Protein AF-A0A7X8FEL7-F1 (afdb_monomer_lite)

Foldseek 3Di:
DPDPPPVVVVVVVPPPPPPPPPPFAAFEDEPNHTFDDPDGFDQDPNFTWDQLVRLLVVLVWDWDADPVQQWIWIDDDQWIWIAHAPDQWIAINNDTDGAPGHWHDDPNTTIGGPQCSLPSQDWDWDADPVNSHIYIYGDDDPDDDVVVVVVVVVVVVVVVVVVPDDPVVPPD

Sequence (172 aa):
MKHMKLTILTLIMVLMLSTGAAAAGPEVYLDGQVLYFDVDPVLENNRTLVPLRGIFEAMGAKVEWDQESRTARAVKEDTTVILTVGSTSPIVNGQVQTLDVPAKIVNQRMLAPLRFVSEAFGGTVSWDQAAYRIDIVSKTGSTASPQNQAILSISGEKLKAAMNYSLSDLQG

Secondary structure (DSSP, 8-state):
--STTTHHHHSSTTS--------PPPEEEETTEEEP-SS--EEETTEEEEEHHHHHHHTT-EEEEETTTTEEEEEETTEEEEEETT-S--EETTEE---SS--EEETTEEEEEHHHHHHTTT-EEEEETTTTEEEEE----SS--HHHHHHHHHHHHHHHHHTT--GGGG--

pLDDT: mean 79.85, std 20.15, range [41.69, 98.31]

Structure (mmCIF, N/CA/C/O backbone):
data_AF-A0A7X8FEL7-F1
#
_entry.id   AF-A0A7X8FEL7-F1
#
loop_
_atom_site.group_PDB
_atom_site.id
_atom_site.type_symbol
_atom_site.label_atom_id
_atom_site.label_alt_id
_atom_site.label_comp_id
_atom_site.label_asym_id
_atom_site.label_entity_id
_atom_site.label_seq_id
_atom_site.pdbx_PDB_ins_code
_atom_site.Cartn_x
_atom_site.Cartn_y
_atom_site.Cartn_z
_atom_site.occupancy
_atom_site.B_iso_or_equiv
_atom_site.auth_seq_id
_atom_site.auth_comp_id
_atom_site.auth_asym_id
_atom_site.auth_atom_id
_atom_site.pdbx_PDB_model_num
ATOM 1 N N . MET A 1 1 ? 32.476 37.901 -50.034 1.00 53.62 1 MET A N 1
ATOM 2 C CA . MET A 1 1 ? 32.353 37.634 -48.579 1.00 53.62 1 MET A CA 1
ATOM 3 C C . MET A 1 1 ? 30.949 37.981 -48.075 1.00 53.62 1 MET A C 1
ATOM 5 O O . MET A 1 1 ? 30.757 38.902 -47.296 1.00 53.62 1 MET A O 1
ATOM 9 N N . LYS A 1 2 ? 29.942 37.249 -48.538 1.00 51.81 2 LYS A N 1
ATOM 10 C CA . LYS A 1 2 ? 28.592 37.160 -47.959 1.00 51.81 2 LYS A CA 1
ATOM 11 C C . LYS A 1 2 ? 28.271 35.656 -48.001 1.00 51.81 2 LYS A C 1
ATOM 13 O O . LYS A 1 2 ? 28.890 34.963 -48.798 1.00 51.81 2 LYS A O 1
ATOM 18 N N . HIS A 1 3 ? 27.418 35.143 -47.121 1.00 53.88 3 HIS A N 1
ATOM 19 C CA . HIS A 1 3 ? 27.042 33.716 -46.957 1.00 53.88 3 HIS A CA 1
ATOM 20 C C . HIS A 1 3 ? 27.837 32.848 -45.954 1.00 53.88 3 HIS A C 1
ATOM 22 O O . HIS A 1 3 ? 27.306 31.829 -45.536 1.00 53.88 3 HIS A O 1
ATOM 28 N N . MET A 1 4 ? 29.003 33.255 -45.431 1.00 56.81 4 MET A N 1
ATOM 29 C CA . MET A 1 4 ? 29.754 32.406 -44.468 1.00 56.81 4 MET A CA 1
ATOM 30 C C . MET A 1 4 ? 29.240 32.448 -43.007 1.00 56.81 4 MET A C 1
ATOM 32 O O . MET A 1 4 ? 29.770 31.761 -42.145 1.00 56.81 4 MET A O 1
ATOM 36 N N . LYS A 1 5 ? 28.222 33.262 -42.692 1.00 51.00 5 LYS A N 1
ATOM 37 C CA . LYS A 1 5 ? 27.717 33.442 -41.312 1.00 51.00 5 LYS A CA 1
ATOM 38 C C . LYS A 1 5 ? 26.359 32.783 -41.039 1.00 51.00 5 LYS A C 1
ATOM 40 O O . LYS A 1 5 ? 25.917 32.803 -39.898 1.00 51.00 5 LYS A O 1
ATOM 45 N N . LEU A 1 6 ? 25.702 32.207 -42.052 1.00 47.44 6 LEU A N 1
ATOM 46 C CA . LEU A 1 6 ? 24.340 31.670 -41.905 1.00 47.44 6 LEU A CA 1
ATOM 47 C C . LEU A 1 6 ? 24.306 30.154 -41.647 1.00 47.44 6 LEU A C 1
ATOM 49 O O . LEU A 1 6 ? 23.381 29.669 -41.011 1.00 47.44 6 LEU A O 1
ATOM 53 N N . THR A 1 7 ? 25.338 29.413 -42.049 1.00 52.16 7 THR A N 1
ATOM 54 C CA . THR A 1 7 ? 25.424 27.953 -41.860 1.00 52.16 7 THR A CA 1
ATOM 55 C C . THR A 1 7 ? 25.818 27.530 -40.441 1.00 52.16 7 THR A C 1
ATOM 57 O O . THR A 1 7 ? 25.489 26.424 -40.023 1.00 52.16 7 THR A O 1
ATOM 60 N N . ILE A 1 8 ? 26.469 28.408 -39.670 1.00 52.81 8 ILE A N 1
ATOM 61 C CA . ILE A 1 8 ? 26.882 28.125 -38.281 1.00 52.81 8 ILE A CA 1
ATOM 62 C C . ILE A 1 8 ? 25.721 28.308 -37.285 1.00 52.81 8 ILE A C 1
ATOM 64 O O . ILE A 1 8 ? 25.732 27.701 -36.218 1.00 52.81 8 ILE A O 1
ATOM 68 N N . LEU A 1 9 ? 24.678 29.070 -37.641 1.00 45.88 9 LEU A N 1
ATOM 69 C CA . LEU A 1 9 ? 23.532 29.313 -36.755 1.00 45.88 9 LEU A CA 1
ATOM 70 C C . LEU A 1 9 ? 22.473 28.194 -36.819 1.00 45.88 9 LEU A C 1
ATOM 72 O O . LEU A 1 9 ? 21.794 27.932 -35.833 1.00 45.88 9 LEU A O 1
ATOM 76 N N . THR A 1 10 ? 22.374 27.471 -37.938 1.00 52.69 10 THR A N 1
ATOM 77 C CA . THR A 1 10 ? 21.483 26.305 -38.088 1.00 52.69 10 THR A CA 1
ATOM 78 C C . THR A 1 10 ? 22.027 25.021 -37.457 1.00 52.69 10 THR A C 1
ATOM 80 O O . THR A 1 10 ? 21.246 24.129 -37.143 1.00 52.69 10 THR A O 1
ATOM 83 N N . LEU A 1 11 ? 23.339 24.919 -37.217 1.00 48.06 11 LEU A N 1
ATOM 84 C CA . LEU A 1 11 ? 23.948 23.710 -36.642 1.00 48.06 11 LEU A CA 1
ATOM 85 C C . LEU A 1 11 ? 23.775 23.614 -35.112 1.00 48.06 11 LEU A C 1
ATOM 87 O O . LEU A 1 11 ? 23.879 22.531 -34.548 1.00 48.06 11 LEU A O 1
ATOM 91 N N . ILE A 1 12 ? 23.449 24.723 -34.439 1.00 53.38 12 ILE A N 1
ATOM 92 C CA . ILE A 1 12 ? 23.221 24.763 -32.982 1.00 53.38 12 ILE A CA 1
ATOM 93 C C . ILE A 1 12 ? 21.741 24.519 -32.622 1.00 53.38 12 ILE A C 1
ATOM 95 O O . ILE A 1 12 ? 21.434 24.115 -31.504 1.00 53.38 12 ILE A O 1
ATOM 99 N N . MET A 1 13 ? 20.812 24.670 -33.573 1.00 50.91 13 MET A N 1
ATOM 100 C CA . MET A 1 13 ? 19.370 24.504 -33.329 1.00 50.91 13 MET A CA 1
ATOM 101 C C . MET A 1 13 ? 18.882 23.041 -33.396 1.00 50.91 13 MET A C 1
ATOM 103 O O . MET A 1 13 ? 17.746 22.757 -33.030 1.00 50.91 13 MET A O 1
ATOM 107 N N . VAL A 1 14 ? 19.733 22.094 -33.809 1.00 54.59 14 VAL A N 1
ATOM 108 C CA . VAL A 1 14 ? 19.396 20.656 -33.918 1.00 54.59 14 VAL A CA 1
ATOM 109 C C . VAL A 1 14 ? 19.858 19.839 -32.694 1.00 54.59 14 VAL A C 1
ATOM 111 O O . VAL A 1 14 ? 19.623 18.638 -32.623 1.00 54.59 14 VAL A O 1
ATOM 114 N N . LEU A 1 15 ? 20.458 20.465 -31.674 1.00 49.25 15 LEU A N 1
ATOM 115 C CA . LEU A 1 15 ? 21.045 19.748 -30.530 1.00 49.25 15 LEU A CA 1
ATOM 116 C C . LEU A 1 15 ? 20.149 19.674 -29.274 1.00 49.25 15 LEU A C 1
ATOM 118 O O . LEU A 1 15 ? 20.661 19.413 -28.192 1.00 49.25 15 LEU A O 1
ATOM 122 N N . MET A 1 16 ? 18.839 19.932 -29.374 1.00 60.62 16 MET A N 1
ATOM 123 C CA . MET A 1 16 ? 17.950 20.012 -28.193 1.00 60.62 16 MET A CA 1
ATOM 124 C C . MET A 1 16 ? 16.637 19.226 -28.326 1.00 60.62 16 MET A C 1
ATOM 126 O O . MET A 1 16 ? 15.660 19.542 -27.654 1.00 60.62 16 MET A O 1
ATOM 130 N N . LEU A 1 17 ? 16.597 18.179 -29.154 1.00 58.09 17 LEU A N 1
ATOM 131 C CA . LEU A 1 17 ? 15.574 17.135 -29.020 1.00 58.09 17 LEU A CA 1
ATOM 132 C C . LEU A 1 17 ? 16.195 15.882 -28.403 1.00 58.09 17 LEU A C 1
ATOM 134 O O . LEU A 1 17 ? 16.201 14.805 -28.991 1.00 58.09 17 LEU A O 1
ATOM 138 N N . SER A 1 18 ? 16.720 16.018 -27.188 1.00 57.19 18 SER A N 1
ATOM 139 C CA . SER A 1 18 ? 16.802 14.880 -26.282 1.00 57.19 18 SER A CA 1
ATOM 140 C C . SER A 1 18 ? 15.401 14.651 -25.719 1.00 57.19 18 SER A C 1
ATOM 142 O O . SER A 1 18 ? 15.018 15.196 -24.687 1.00 57.19 18 SER A O 1
ATOM 144 N N . THR A 1 19 ? 14.600 13.846 -26.415 1.00 59.34 19 THR A N 1
ATOM 145 C CA . THR A 1 19 ? 13.437 13.219 -25.788 1.00 59.34 19 THR A CA 1
ATOM 146 C C . THR A 1 19 ? 13.977 12.286 -24.711 1.00 59.34 19 THR A C 1
ATOM 148 O O . THR A 1 19 ? 14.381 11.160 -24.999 1.00 59.34 19 THR A O 1
ATOM 151 N N . GLY A 1 20 ? 14.079 12.775 -23.477 1.00 55.66 20 GLY A N 1
ATOM 152 C CA . GLY A 1 20 ? 14.338 11.918 -22.333 1.00 55.66 20 GLY A CA 1
ATOM 153 C C . GLY A 1 20 ? 13.173 10.947 -22.225 1.00 55.66 20 GLY A C 1
ATOM 154 O O . GLY A 1 20 ? 12.072 11.356 -21.863 1.00 55.66 20 GLY A O 1
ATOM 155 N N . ALA A 1 21 ? 13.389 9.683 -22.586 1.00 55.44 21 ALA A N 1
ATOM 156 C CA . ALA A 1 21 ? 12.469 8.630 -22.199 1.00 55.44 21 ALA A CA 1
ATOM 157 C C . ALA A 1 21 ? 12.459 8.624 -20.669 1.00 55.44 21 ALA A C 1
ATOM 159 O O . ALA A 1 21 ? 13.487 8.353 -20.044 1.00 55.44 21 ALA A O 1
ATOM 160 N N . ALA A 1 22 ? 11.332 9.004 -20.065 1.00 54.44 22 ALA A N 1
ATOM 161 C CA . ALA A 1 22 ? 11.126 8.753 -18.652 1.00 54.44 22 ALA A CA 1
ATOM 162 C C . ALA A 1 22 ? 11.315 7.247 -18.457 1.00 54.44 22 ALA A C 1
ATOM 164 O O . ALA A 1 22 ? 10.664 6.454 -19.139 1.00 54.44 22 ALA A O 1
ATOM 165 N N . ALA A 1 23 ? 12.270 6.856 -17.614 1.00 55.81 23 ALA A N 1
ATOM 166 C CA . ALA A 1 23 ? 12.445 5.457 -17.269 1.00 55.81 23 ALA A CA 1
ATOM 167 C C . ALA A 1 23 ? 11.125 4.985 -16.652 1.00 55.81 23 ALA A C 1
ATOM 169 O O . ALA A 1 23 ? 10.733 5.484 -15.596 1.00 55.81 23 ALA A O 1
ATOM 170 N N . ALA A 1 24 ? 10.415 4.103 -17.356 1.00 67.19 24 ALA A N 1
ATOM 171 C CA . ALA A 1 24 ? 9.193 3.507 -16.846 1.00 67.19 24 ALA A CA 1
ATOM 172 C C . ALA A 1 24 ? 9.518 2.792 -15.527 1.00 67.19 24 ALA A C 1
ATOM 174 O O . ALA A 1 24 ? 10.577 2.169 -15.400 1.00 67.19 24 ALA A O 1
ATOM 175 N N . GLY A 1 25 ? 8.639 2.929 -14.533 1.00 73.19 25 GLY A N 1
ATOM 176 C CA . GLY A 1 25 ? 8.764 2.182 -13.284 1.00 73.19 25 GLY A CA 1
ATOM 177 C C . GLY A 1 25 ? 8.736 0.667 -13.538 1.00 73.19 25 GLY A C 1
ATOM 178 O O . GLY A 1 25 ? 8.333 0.232 -14.618 1.00 73.19 25 GLY A O 1
ATOM 179 N N . PRO A 1 26 ? 9.167 -0.156 -12.568 1.00 83.94 26 PRO A N 1
ATOM 180 C CA . PRO A 1 26 ? 9.104 -1.605 -12.720 1.00 83.94 26 PRO A CA 1
ATOM 181 C C . PRO A 1 26 ? 7.674 -2.094 -12.946 1.00 83.94 26 PRO A C 1
ATOM 183 O O . PRO A 1 26 ? 6.736 -1.590 -12.321 1.00 83.94 26 PRO A O 1
ATOM 186 N N . GLU A 1 27 ? 7.519 -3.115 -13.788 1.00 88.94 27 GLU A N 1
ATOM 187 C CA . GLU A 1 27 ? 6.232 -3.790 -13.956 1.00 88.94 27 GLU A CA 1
ATOM 188 C C . GLU A 1 27 ? 5.850 -4.512 -12.661 1.00 88.94 27 GLU A C 1
ATOM 190 O O . GLU A 1 27 ? 6.696 -5.129 -12.011 1.00 88.94 27 GLU A O 1
ATOM 195 N N . VAL A 1 28 ? 4.573 -4.458 -12.285 1.00 90.81 28 VAL A N 1
ATOM 196 C CA . VAL A 1 28 ? 4.058 -5.140 -11.093 1.00 90.81 28 VAL A CA 1
ATOM 197 C C . VAL A 1 28 ? 3.118 -6.248 -11.528 1.00 90.81 28 VAL A C 1
ATOM 199 O O . VAL A 1 28 ? 2.158 -5.998 -12.252 1.00 90.81 28 VAL A O 1
ATOM 202 N N . TYR A 1 29 ? 3.377 -7.461 -11.057 1.00 92.38 29 TYR A N 1
ATOM 203 C CA . TYR A 1 29 ? 2.531 -8.624 -11.269 1.00 92.38 29 TYR A CA 1
ATOM 204 C C . TYR A 1 29 ? 1.876 -9.023 -9.951 1.00 92.38 29 TYR A C 1
ATOM 206 O O . TYR A 1 29 ? 2.519 -9.003 -8.904 1.00 92.38 29 TYR A O 1
ATOM 214 N N . LEU A 1 30 ? 0.608 -9.415 -10.011 1.00 92.56 30 LEU A N 1
ATOM 215 C CA . LEU A 1 30 ? -0.107 -10.074 -8.927 1.00 92.56 30 LEU A CA 1
ATOM 216 C C . LEU A 1 30 ? -0.574 -11.438 -9.421 1.00 92.56 30 LEU A C 1
ATOM 218 O O . LEU A 1 30 ? -1.297 -11.523 -10.411 1.00 92.56 30 LEU A O 1
ATOM 222 N N . ASP A 1 31 ? -0.128 -12.503 -8.757 1.00 92.62 31 ASP A N 1
ATOM 223 C CA . ASP A 1 31 ? -0.477 -13.889 -9.094 1.00 92.62 31 ASP A CA 1
ATOM 224 C C . ASP A 1 31 ? -0.249 -14.219 -10.587 1.00 92.62 31 ASP A C 1
ATOM 226 O O . ASP A 1 31 ? -1.022 -14.923 -11.236 1.00 92.62 31 ASP A O 1
ATOM 230 N N . GLY A 1 32 ? 0.838 -13.675 -11.147 1.00 90.75 32 GLY A N 1
ATOM 231 C CA . GLY A 1 32 ? 1.231 -13.856 -12.547 1.00 90.75 32 GLY A CA 1
ATOM 232 C C . GLY A 1 32 ? 0.510 -12.953 -13.553 1.00 90.75 32 GLY A C 1
ATOM 233 O O . GLY A 1 32 ? 0.817 -13.028 -14.742 1.00 90.75 32 GLY A O 1
ATOM 234 N N . GLN A 1 33 ? -0.398 -12.078 -13.113 1.00 90.31 33 GLN A N 1
ATOM 235 C CA . GLN A 1 33 ? -1.077 -11.099 -13.964 1.00 90.31 33 GLN A CA 1
ATOM 236 C C . GLN A 1 33 ? -0.464 -9.710 -13.810 1.00 90.31 33 GLN A C 1
ATOM 238 O O . GLN A 1 33 ? -0.261 -9.242 -12.694 1.00 90.31 33 GLN A O 1
ATOM 243 N N . VAL A 1 34 ? -0.198 -9.036 -14.930 1.00 91.81 34 VAL A N 1
ATOM 244 C CA . VAL A 1 34 ? 0.304 -7.656 -14.923 1.00 91.81 34 VAL A CA 1
ATOM 245 C C . VAL A 1 34 ? -0.763 -6.695 -14.390 1.00 91.81 34 VAL A C 1
ATOM 247 O O . VAL A 1 34 ? -1.927 -6.749 -14.793 1.00 91.81 34 VAL A O 1
ATOM 250 N N . LEU A 1 35 ? -0.359 -5.802 -13.489 1.00 91.06 35 LEU A N 1
ATOM 251 C CA . LEU A 1 35 ? -1.182 -4.716 -12.977 1.00 91.06 35 LEU A CA 1
ATOM 252 C C . LEU A 1 35 ? -0.818 -3.412 -13.683 1.00 91.06 35 LEU A C 1
ATOM 254 O O . LEU A 1 35 ? 0.328 -2.963 -13.646 1.00 91.06 35 LEU A O 1
ATOM 258 N N . TYR A 1 36 ? -1.822 -2.784 -14.289 1.00 90.56 36 TYR A N 1
ATOM 259 C CA . TYR A 1 36 ? -1.695 -1.460 -14.882 1.00 90.56 36 TYR A CA 1
ATOM 260 C C . TYR A 1 36 ? -2.162 -0.396 -13.901 1.00 90.56 36 TYR A C 1
ATOM 262 O O . TYR A 1 36 ? -3.227 -0.514 -13.289 1.00 90.56 36 TYR A O 1
ATOM 270 N N . PHE A 1 37 ? -1.379 0.671 -13.801 1.00 89.44 37 PHE A N 1
ATOM 271 C CA . PHE A 1 37 ? -1.699 1.823 -12.979 1.00 89.44 37 PHE A CA 1
ATOM 272 C C . PHE A 1 37 ? -1.766 3.082 -13.835 1.00 89.44 37 PHE A C 1
ATOM 274 O O . PHE A 1 37 ? -1.086 3.209 -14.847 1.00 89.44 37 PHE A O 1
ATOM 281 N N . ASP A 1 38 ? -2.585 4.031 -13.404 1.00 89.19 38 ASP A N 1
ATOM 282 C CA . ASP A 1 38 ? -2.643 5.377 -13.976 1.00 89.19 38 ASP A CA 1
ATOM 283 C C . ASP A 1 38 ? -1.547 6.307 -13.435 1.00 89.19 38 ASP A C 1
ATOM 285 O O . ASP A 1 38 ? -1.310 7.383 -13.983 1.00 89.19 38 ASP A O 1
ATOM 289 N N . VAL A 1 39 ? -0.876 5.889 -12.362 1.00 90.38 39 VAL A N 1
ATOM 290 C CA . VAL A 1 39 ? 0.323 6.519 -11.820 1.00 90.38 39 VAL A CA 1
ATOM 291 C C . VAL A 1 39 ? 1.381 5.445 -11.636 1.00 90.38 39 VAL A C 1
ATOM 293 O O . VAL A 1 39 ? 1.164 4.480 -10.904 1.00 90.38 39 VAL A O 1
ATOM 296 N N . ASP A 1 40 ? 2.526 5.633 -12.284 1.00 89.62 40 ASP A N 1
ATOM 297 C CA . ASP A 1 40 ? 3.626 4.677 -12.220 1.00 89.62 40 ASP A CA 1
ATOM 298 C C . ASP A 1 40 ? 4.196 4.539 -10.798 1.00 89.62 40 ASP A C 1
ATOM 300 O O . ASP A 1 40 ? 4.168 5.495 -10.007 1.00 89.62 40 ASP A O 1
ATOM 304 N N . PRO A 1 41 ? 4.767 3.369 -10.460 1.00 90.31 41 PRO A N 1
ATOM 305 C CA . PRO A 1 41 ? 5.584 3.216 -9.268 1.00 90.31 41 PRO A CA 1
ATOM 306 C C . PRO A 1 41 ? 6.720 4.248 -9.207 1.00 90.31 41 PRO A C 1
ATOM 308 O O . PRO A 1 41 ? 7.399 4.511 -10.197 1.00 90.31 41 PRO A O 1
ATOM 311 N N . VAL A 1 42 ? 6.972 4.798 -8.019 1.00 90.56 42 VAL A N 1
ATOM 312 C CA . VAL A 1 42 ? 7.991 5.834 -7.792 1.00 90.56 42 VAL A CA 1
ATOM 313 C C . VAL A 1 42 ? 9.084 5.298 -6.879 1.00 90.56 42 VAL A C 1
ATOM 315 O O . VAL A 1 42 ? 8.795 4.805 -5.792 1.00 90.56 42 VAL A O 1
ATOM 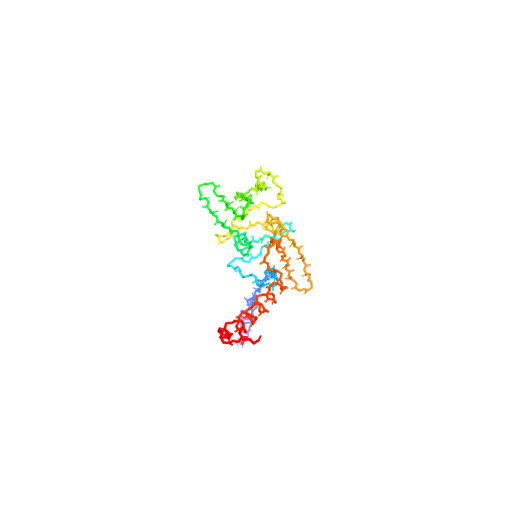318 N N . LEU A 1 43 ? 10.348 5.446 -7.275 1.00 90.06 43 LEU A N 1
ATOM 319 C CA . LEU A 1 43 ? 11.483 5.152 -6.404 1.00 90.06 43 LEU A CA 1
ATOM 320 C C . LEU A 1 43 ? 11.798 6.368 -5.520 1.00 90.06 43 LEU A C 1
ATOM 322 O O . LEU A 1 43 ? 12.118 7.442 -6.021 1.00 90.06 43 LEU A O 1
ATOM 326 N N . GLU A 1 44 ? 11.742 6.199 -4.203 1.00 89.38 44 GLU A N 1
ATOM 327 C CA . GLU A 1 44 ? 12.112 7.230 -3.230 1.00 89.38 44 GLU A CA 1
ATOM 328 C C . GLU A 1 44 ? 12.861 6.601 -2.059 1.00 89.38 44 GLU A C 1
ATOM 330 O O . GLU A 1 44 ? 12.431 5.583 -1.526 1.00 89.38 44 GLU A O 1
ATOM 335 N N . ASN A 1 45 ? 13.989 7.190 -1.651 1.00 89.44 45 ASN A N 1
ATOM 336 C CA . ASN A 1 45 ? 14.806 6.702 -0.530 1.00 89.44 45 ASN A CA 1
ATOM 337 C C . ASN A 1 45 ? 15.095 5.190 -0.596 1.00 89.44 45 ASN A C 1
ATOM 339 O O . ASN A 1 45 ? 15.033 4.477 0.406 1.00 89.44 45 ASN A O 1
ATOM 343 N N . ASN A 1 46 ? 15.389 4.684 -1.798 1.00 89.69 46 ASN A N 1
ATOM 344 C CA . ASN A 1 46 ? 15.621 3.260 -2.045 1.00 89.69 46 ASN A CA 1
ATOM 345 C C . ASN A 1 46 ? 14.422 2.364 -1.651 1.00 89.69 46 ASN A C 1
ATOM 347 O O . ASN A 1 46 ? 14.586 1.239 -1.167 1.00 89.69 46 ASN A O 1
ATOM 351 N N . ARG A 1 47 ? 13.202 2.887 -1.808 1.00 91.81 47 ARG A N 1
ATOM 352 C CA . ARG A 1 47 ? 11.929 2.175 -1.677 1.00 91.81 47 ARG A CA 1
ATOM 353 C C . ARG A 1 47 ? 11.065 2.462 -2.893 1.00 91.81 47 ARG A C 1
ATOM 355 O O . ARG A 1 47 ? 10.897 3.612 -3.287 1.00 91.81 47 ARG A O 1
ATOM 362 N N . THR A 1 48 ? 10.488 1.413 -3.460 1.00 91.75 48 THR A N 1
ATOM 363 C CA . THR A 1 48 ? 9.464 1.556 -4.492 1.00 91.75 48 THR A CA 1
ATOM 364 C C . THR A 1 48 ? 8.130 1.830 -3.815 1.00 91.75 48 THR A C 1
ATOM 366 O O . THR A 1 48 ? 7.661 1.043 -2.989 1.00 91.75 48 THR A O 1
ATOM 369 N N . LEU A 1 49 ? 7.536 2.964 -4.150 1.00 94.56 49 LEU A N 1
ATOM 370 C CA . LEU A 1 49 ? 6.198 3.359 -3.758 1.00 94.56 49 LEU A CA 1
ATOM 371 C C . LEU A 1 49 ? 5.237 3.016 -4.891 1.00 94.56 49 LEU A C 1
ATOM 373 O O . LEU A 1 49 ? 5.518 3.317 -6.047 1.00 94.56 49 LEU A O 1
ATOM 377 N N . VAL A 1 50 ? 4.103 2.414 -4.560 1.00 95.00 50 VAL A N 1
ATOM 378 C CA . VAL A 1 50 ? 3.129 1.914 -5.538 1.00 95.00 50 VAL A CA 1
ATOM 379 C C . VAL A 1 50 ? 1.727 2.422 -5.223 1.00 95.00 50 VAL A C 1
ATOM 381 O O . VAL A 1 50 ? 1.439 2.676 -4.048 1.00 95.00 50 VAL A O 1
ATOM 384 N N . PRO A 1 51 ? 0.843 2.562 -6.228 1.00 95.81 51 PRO A N 1
ATOM 385 C CA . PRO A 1 51 ? -0.554 2.918 -6.007 1.00 95.81 51 PRO A CA 1
ATOM 386 C C . PRO A 1 51 ? -1.246 1.882 -5.119 1.00 95.81 51 PRO A C 1
ATOM 388 O O . PRO A 1 51 ? -1.541 0.762 -5.536 1.00 95.81 51 PRO A O 1
ATOM 391 N N . LEU A 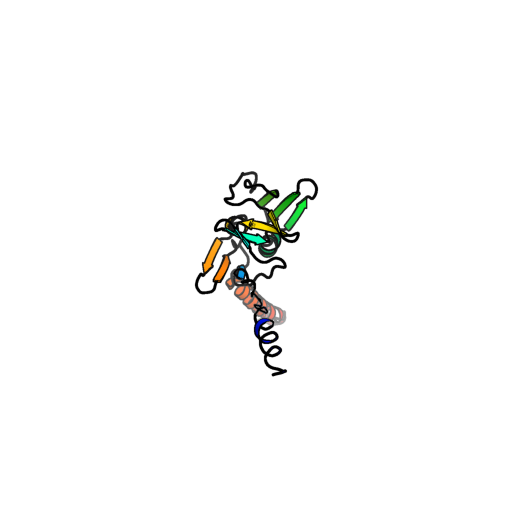1 52 ? -1.529 2.276 -3.877 1.00 95.50 52 LEU A N 1
ATOM 392 C CA . LEU A 1 52 ? -2.057 1.383 -2.846 1.00 95.50 52 LEU A CA 1
ATOM 393 C C . LEU A 1 52 ? -3.391 0.762 -3.265 1.00 95.50 52 LEU A C 1
ATOM 395 O O . LEU A 1 52 ? -3.597 -0.437 -3.103 1.00 95.50 52 LEU A O 1
ATOM 399 N N . ARG A 1 53 ? -4.288 1.583 -3.828 1.00 96.00 53 ARG A N 1
ATOM 400 C CA . ARG A 1 53 ? -5.638 1.160 -4.215 1.00 96.00 53 ARG A CA 1
ATOM 401 C C . ARG A 1 53 ? -5.608 0.036 -5.247 1.00 96.00 53 ARG A C 1
ATOM 403 O O . ARG A 1 53 ? -6.290 -0.957 -5.048 1.00 96.00 53 ARG A O 1
ATOM 410 N N . GLY A 1 54 ? -4.811 0.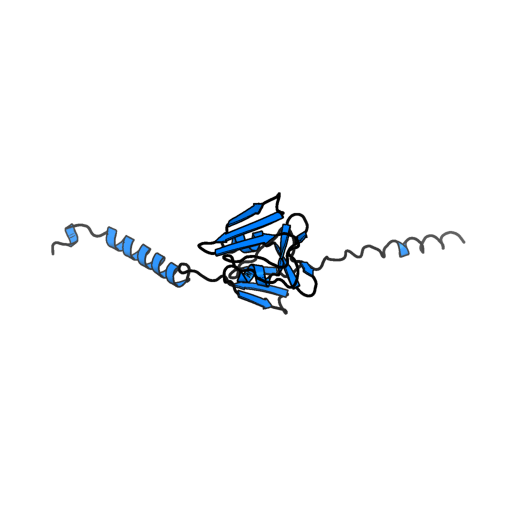186 -6.307 1.00 94.31 54 GLY A N 1
ATOM 411 C CA . GLY A 1 54 ? -4.789 -0.772 -7.413 1.00 94.31 54 GLY A CA 1
ATOM 412 C C . GLY A 1 54 ? -4.373 -2.170 -6.960 1.00 94.31 54 GLY A C 1
ATOM 413 O O . GLY A 1 54 ? -5.027 -3.146 -7.305 1.00 94.31 54 GLY A O 1
ATOM 414 N N . ILE A 1 55 ? -3.338 -2.263 -6.121 1.00 94.31 55 ILE A N 1
ATOM 415 C CA . ILE A 1 55 ? -2.873 -3.554 -5.597 1.00 94.31 55 ILE A CA 1
ATOM 416 C C . ILE A 1 55 ? -3.879 -4.130 -4.596 1.00 94.31 55 ILE A C 1
ATOM 418 O O . ILE A 1 55 ? -4.230 -5.300 -4.692 1.00 94.31 55 ILE A O 1
ATOM 422 N N . PHE A 1 56 ? -4.392 -3.323 -3.664 1.00 96.12 56 PHE A N 1
ATOM 423 C CA . PHE A 1 56 ? -5.374 -3.793 -2.683 1.00 96.12 56 PHE A CA 1
ATOM 424 C C . PHE A 1 56 ? -6.672 -4.291 -3.327 1.00 96.12 56 PHE A C 1
ATOM 426 O O . PHE A 1 56 ? -7.153 -5.361 -2.958 1.00 96.12 56 PHE A O 1
ATOM 433 N N . GLU A 1 57 ? -7.221 -3.558 -4.296 1.00 95.62 57 GLU A N 1
ATOM 434 C CA . GLU A 1 57 ? -8.426 -3.973 -5.021 1.00 95.62 57 GLU A CA 1
ATOM 435 C C . GLU A 1 57 ? -8.165 -5.236 -5.855 1.00 95.62 57 GLU A C 1
ATOM 437 O O . GLU A 1 57 ? -8.985 -6.153 -5.835 1.00 95.62 57 GLU A O 1
ATOM 442 N N . ALA A 1 58 ? -6.994 -5.352 -6.494 1.00 93.44 58 ALA A N 1
ATOM 443 C CA . ALA A 1 58 ? -6.597 -6.568 -7.207 1.00 93.44 58 ALA A CA 1
ATOM 444 C C . ALA A 1 58 ? -6.426 -7.782 -6.270 1.00 93.44 58 ALA A C 1
ATOM 446 O O . ALA A 1 58 ? -6.728 -8.908 -6.654 1.00 9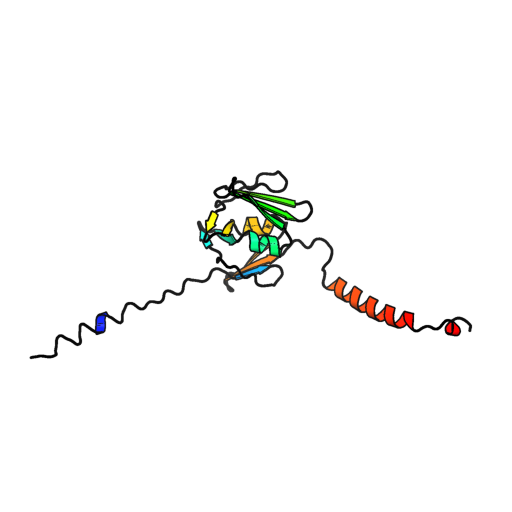3.44 58 ALA A O 1
ATOM 447 N N . MET A 1 59 ? -6.025 -7.559 -5.013 1.00 92.94 59 MET A N 1
ATOM 448 C CA . MET A 1 59 ? -5.994 -8.581 -3.956 1.00 92.94 59 MET A CA 1
ATOM 449 C C . MET A 1 59 ? -7.376 -8.867 -3.335 1.00 92.94 59 MET A C 1
ATOM 451 O O . MET A 1 59 ? -7.479 -9.674 -2.408 1.00 92.94 59 MET A O 1
ATOM 455 N N . GLY A 1 60 ? -8.442 -8.218 -3.812 1.00 93.25 60 GLY A N 1
ATOM 456 C CA . GLY A 1 60 ? -9.819 -8.425 -3.358 1.00 93.25 60 GLY A CA 1
ATOM 457 C C . GLY A 1 60 ? -10.236 -7.595 -2.141 1.00 93.25 60 GLY A C 1
ATOM 458 O O . GLY A 1 60 ? -11.256 -7.897 -1.521 1.00 93.25 60 GLY A O 1
ATOM 459 N N . ALA A 1 61 ? -9.473 -6.566 -1.766 1.00 96.69 61 ALA A N 1
ATOM 460 C CA . ALA A 1 61 ? -9.857 -5.639 -0.707 1.00 96.69 61 ALA A CA 1
ATOM 461 C C . ALA A 1 61 ? -10.749 -4.506 -1.240 1.00 96.69 61 ALA A C 1
ATOM 463 O O . ALA A 1 61 ? -10.545 -3.983 -2.333 1.00 96.69 61 ALA A O 1
ATOM 464 N N . LYS A 1 62 ? -11.704 -4.051 -0.427 1.00 97.62 62 LYS A N 1
ATOM 465 C CA . LYS A 1 62 ? -12.457 -2.818 -0.682 1.00 97.62 62 LYS A CA 1
ATOM 466 C C . LYS A 1 62 ? -11.681 -1.629 -0.125 1.00 97.62 62 LYS A C 1
ATOM 468 O O . LYS A 1 62 ? -11.336 -1.652 1.054 1.00 97.62 62 LYS A O 1
ATOM 473 N N . VAL A 1 63 ? -11.459 -0.585 -0.928 1.00 97.94 63 VAL A N 1
ATOM 474 C CA . VAL A 1 63 ? -10.717 0.619 -0.514 1.00 97.94 63 VAL A CA 1
ATOM 475 C C . VAL A 1 63 ? -11.615 1.855 -0.492 1.00 97.94 63 VAL A C 1
ATOM 477 O O . VAL A 1 63 ? -12.123 2.315 -1.518 1.00 97.94 63 VAL A O 1
ATOM 480 N N . GLU A 1 64 ? -11.750 2.440 0.691 1.00 98.06 64 GLU A N 1
ATOM 481 C CA . GLU A 1 64 ? -12.474 3.679 0.958 1.00 98.06 64 GLU A CA 1
ATOM 482 C C . GLU A 1 64 ? -11.489 4.810 1.263 1.00 98.06 64 GLU A C 1
ATOM 484 O O . GLU A 1 64 ? -10.407 4.596 1.814 1.00 98.06 64 GLU A O 1
ATOM 489 N N . TRP A 1 65 ? -11.856 6.025 0.863 1.00 97.88 65 TRP A N 1
ATOM 490 C CA . TRP A 1 65 ? -11.067 7.227 1.097 1.00 97.88 65 TRP A CA 1
ATOM 491 C C . TRP A 1 65 ? -11.862 8.200 1.955 1.00 97.88 65 TRP A C 1
ATOM 493 O O . TRP A 1 65 ? -12.983 8.563 1.602 1.00 97.88 65 TRP A O 1
ATOM 503 N N . ASP A 1 66 ? -11.257 8.634 3.052 1.00 97.69 66 ASP A N 1
ATOM 504 C CA . ASP A 1 66 ? -11.759 9.691 3.912 1.00 97.69 66 ASP A CA 1
ATOM 505 C C . ASP A 1 66 ? -11.022 10.998 3.587 1.00 97.69 66 ASP A C 1
ATOM 507 O O . ASP A 1 66 ? -9.811 11.129 3.791 1.00 97.69 66 ASP A O 1
ATOM 511 N N . GLN A 1 67 ? -11.762 11.958 3.031 1.00 96.44 67 GLN A N 1
ATOM 512 C CA . GLN A 1 67 ? -11.220 13.229 2.552 1.00 96.44 67 GLN A CA 1
ATOM 513 C C . GLN A 1 67 ? -10.751 14.132 3.701 1.00 96.44 67 GLN A C 1
ATOM 515 O O . GLN A 1 67 ? -9.735 14.812 3.558 1.00 96.44 67 GLN A O 1
ATOM 520 N N . GLU A 1 68 ? -11.487 14.154 4.813 1.00 96.88 68 GLU A N 1
ATOM 521 C CA . GLU A 1 68 ? -11.264 15.070 5.936 1.00 96.88 68 GLU A CA 1
ATOM 522 C C . GLU A 1 68 ? -9.972 14.720 6.678 1.00 96.88 68 GLU A C 1
ATOM 524 O O . GLU A 1 68 ? -9.089 15.560 6.850 1.00 96.88 68 GLU A O 1
ATOM 529 N N . SER A 1 69 ? -9.821 13.447 7.035 1.00 97.06 69 SER A N 1
ATOM 530 C CA . SER A 1 69 ? -8.634 12.919 7.705 1.00 97.06 69 SER A CA 1
ATOM 531 C C . SER A 1 69 ? -7.502 12.553 6.741 1.00 97.06 69 SER A C 1
ATOM 533 O O . SER A 1 69 ? -6.401 12.239 7.188 1.00 97.06 69 SER A O 1
ATOM 535 N N . ARG A 1 70 ? -7.747 12.591 5.423 1.00 97.56 70 ARG A N 1
ATOM 536 C CA . ARG A 1 70 ? -6.811 12.161 4.369 1.00 97.56 70 ARG A CA 1
ATOM 537 C C . ARG A 1 70 ? -6.326 10.725 4.586 1.00 97.56 70 ARG A C 1
ATOM 539 O O . ARG A 1 70 ? -5.121 10.445 4.539 1.00 97.56 70 ARG A O 1
ATOM 546 N N . THR A 1 71 ? -7.278 9.827 4.818 1.00 98.25 71 THR A N 1
ATOM 547 C CA . THR A 1 71 ? -7.023 8.441 5.218 1.00 98.25 71 THR A CA 1
ATOM 548 C C . THR A 1 71 ? -7.616 7.457 4.220 1.00 98.25 71 THR A C 1
ATOM 550 O O . THR A 1 71 ? -8.793 7.526 3.877 1.00 98.25 71 THR A O 1
ATOM 553 N N . ALA A 1 72 ? -6.807 6.498 3.778 1.00 98.19 72 ALA A N 1
ATOM 554 C CA . ALA A 1 72 ? -7.281 5.319 3.072 1.00 98.19 72 ALA A CA 1
ATOM 555 C C . ALA A 1 72 ? -7.604 4.213 4.081 1.00 98.19 72 ALA A C 1
ATOM 557 O O . ALA A 1 72 ? -6.773 3.866 4.925 1.00 98.19 72 ALA A O 1
ATOM 558 N N . ARG A 1 73 ? -8.799 3.636 3.961 1.00 98.31 73 ARG A N 1
ATOM 559 C CA . ARG A 1 73 ? -9.233 2.462 4.717 1.00 98.31 73 ARG A CA 1
ATOM 560 C C . ARG A 1 73 ? -9.484 1.317 3.748 1.00 98.31 73 ARG A C 1
ATOM 562 O O . ARG A 1 73 ? -10.349 1.423 2.886 1.00 98.31 73 ARG A O 1
ATOM 569 N N . ALA A 1 74 ? -8.744 0.227 3.893 1.00 98.31 74 ALA A N 1
ATOM 570 C CA . ALA A 1 74 ? -8.904 -0.973 3.084 1.00 98.31 74 ALA A CA 1
ATOM 571 C C . ALA A 1 74 ? -9.368 -2.151 3.944 1.00 98.31 74 ALA A C 1
ATOM 573 O O . ALA A 1 74 ? -8.873 -2.337 5.055 1.00 98.31 74 ALA A O 1
ATOM 574 N N . VAL A 1 75 ? -10.314 -2.944 3.442 1.00 97.69 75 VAL A N 1
ATOM 575 C CA . VAL A 1 75 ? -10.868 -4.102 4.159 1.00 97.69 75 VAL A CA 1
ATOM 576 C C . VAL A 1 75 ? -10.936 -5.317 3.244 1.00 97.69 75 VAL A C 1
ATOM 578 O O . VAL A 1 75 ? -11.479 -5.225 2.144 1.00 97.69 75 VAL A O 1
ATOM 581 N N 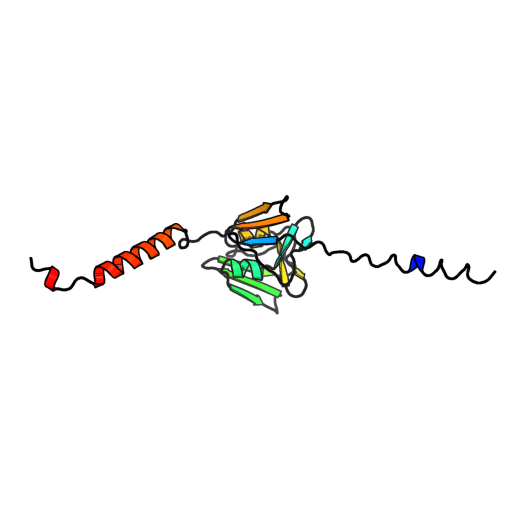. LYS A 1 76 ? -10.436 -6.459 3.723 1.00 95.31 76 LYS A N 1
ATOM 582 C CA . LYS A 1 76 ? -10.591 -7.784 3.107 1.00 95.31 76 LYS A CA 1
ATOM 583 C C . LYS A 1 76 ? -10.829 -8.807 4.210 1.00 95.31 76 LYS A C 1
ATOM 585 O O . LYS A 1 76 ? -9.966 -8.962 5.072 1.00 95.31 76 LYS A O 1
ATOM 590 N N . GLU A 1 77 ? -11.957 -9.516 4.154 1.00 92.38 77 GLU A N 1
ATOM 591 C CA . GLU A 1 77 ? -12.359 -10.476 5.198 1.00 92.38 77 GLU A CA 1
ATOM 592 C C . GLU A 1 77 ? -12.263 -9.818 6.593 1.00 92.38 77 GLU A C 1
ATOM 594 O O . GLU A 1 77 ? -12.818 -8.738 6.797 1.00 92.38 77 GLU A O 1
ATOM 599 N N . ASP A 1 78 ? -11.505 -10.413 7.515 1.00 92.62 78 ASP A N 1
ATOM 600 C CA . ASP A 1 78 ? -11.295 -9.906 8.876 1.00 92.62 78 ASP A CA 1
ATOM 601 C C . ASP A 1 78 ? -10.128 -8.908 8.982 1.00 92.62 78 ASP A C 1
ATOM 603 O O . ASP A 1 78 ? -9.800 -8.434 10.071 1.00 92.62 78 ASP A O 1
ATOM 607 N N . THR A 1 79 ? -9.467 -8.592 7.863 1.00 95.25 79 THR A N 1
ATOM 608 C CA . THR A 1 79 ? -8.302 -7.706 7.847 1.00 95.25 79 THR A CA 1
ATOM 609 C C . THR A 1 79 ? -8.696 -6.277 7.491 1.00 95.25 79 THR A C 1
ATOM 611 O O . THR A 1 79 ? -9.259 -6.019 6.427 1.00 95.25 79 THR A O 1
ATOM 614 N N . THR A 1 80 ? -8.368 -5.329 8.368 1.00 97.94 80 THR A N 1
ATOM 615 C CA . THR A 1 80 ? -8.549 -3.887 8.155 1.00 97.94 80 THR A CA 1
ATOM 616 C C . THR A 1 80 ? -7.203 -3.182 8.164 1.00 97.94 80 THR A C 1
ATOM 618 O O . THR A 1 80 ? -6.441 -3.292 9.124 1.00 97.94 80 THR A O 1
ATOM 621 N N . VAL A 1 81 ? -6.955 -2.397 7.122 1.00 98.25 81 VAL A N 1
ATOM 622 C CA . VAL A 1 81 ? -5.767 -1.563 6.956 1.00 98.25 81 VAL A CA 1
ATOM 623 C C . VAL A 1 81 ? -6.194 -0.101 6.932 1.00 98.25 81 VAL A C 1
ATOM 625 O O . VAL A 1 81 ? -7.093 0.274 6.180 1.00 98.25 81 VAL A O 1
ATOM 628 N N . ILE A 1 82 ? -5.552 0.733 7.744 1.00 98.25 82 ILE A N 1
ATOM 629 C CA . ILE A 1 82 ? -5.780 2.178 7.800 1.00 98.25 82 ILE A CA 1
ATOM 630 C C . ILE A 1 82 ? -4.442 2.872 7.581 1.00 98.25 82 ILE A C 1
ATOM 632 O O . ILE A 1 82 ? -3.467 2.593 8.281 1.00 98.25 82 ILE A O 1
ATOM 636 N N . LEU A 1 83 ? -4.396 3.778 6.611 1.00 97.88 83 LEU A N 1
ATOM 637 C CA . LEU A 1 83 ? -3.192 4.523 6.279 1.00 97.88 83 LEU A CA 1
ATOM 638 C C . LEU A 1 83 ? -3.536 5.981 5.989 1.00 97.88 83 LEU A C 1
ATOM 640 O O . LEU A 1 83 ? -4.337 6.281 5.107 1.00 97.88 83 LEU A O 1
ATOM 644 N N . THR A 1 84 ? -2.891 6.886 6.714 1.00 97.94 84 THR A N 1
ATOM 645 C CA . THR A 1 84 ? -3.069 8.334 6.568 1.00 97.94 84 THR A CA 1
ATOM 646 C C . THR A 1 84 ? -1.926 8.926 5.754 1.00 97.94 84 THR A C 1
ATOM 648 O O . THR A 1 84 ? -0.768 8.524 5.894 1.00 97.94 84 THR A O 1
ATOM 651 N N . VAL A 1 85 ? -2.234 9.890 4.887 1.00 97.62 85 VAL A N 1
ATOM 652 C CA . VAL A 1 85 ? -1.215 10.587 4.090 1.00 97.62 85 VAL A CA 1
ATOM 653 C C . VAL A 1 85 ? -0.192 11.274 4.997 1.00 97.62 85 VAL A C 1
ATOM 655 O O . VAL A 1 85 ? -0.549 11.956 5.951 1.00 97.62 85 VAL A O 1
ATOM 658 N N . GLY A 1 86 ? 1.090 11.117 4.673 1.00 96.88 86 GLY A N 1
ATOM 659 C CA . GLY A 1 86 ? 2.223 11.649 5.429 1.00 96.88 86 GLY A CA 1
ATOM 660 C C . GLY A 1 86 ? 2.629 10.799 6.634 1.00 96.88 86 GLY A C 1
ATOM 661 O O . GLY A 1 86 ? 3.668 11.068 7.228 1.00 96.88 86 GLY A O 1
ATOM 662 N N . SER A 1 87 ? 1.852 9.770 6.987 1.00 95.06 87 SER A N 1
ATOM 663 C CA . SER A 1 87 ? 2.154 8.899 8.122 1.00 95.06 87 SER A CA 1
ATOM 664 C C . SER A 1 87 ? 3.138 7.793 7.742 1.00 95.06 87 SER A C 1
ATOM 666 O O . SER A 1 87 ? 3.050 7.196 6.664 1.00 95.06 87 SER A O 1
ATOM 668 N N . THR A 1 88 ? 4.045 7.486 8.666 1.00 96.62 88 THR A N 1
ATOM 669 C CA . THR A 1 88 ? 4.878 6.274 8.668 1.00 96.62 88 THR A CA 1
ATOM 670 C C . THR A 1 88 ? 4.307 5.180 9.575 1.00 96.62 88 THR A C 1
ATOM 672 O O . THR A 1 88 ? 4.946 4.151 9.768 1.00 96.62 88 THR A O 1
ATOM 675 N N . SER A 1 89 ? 3.108 5.378 10.126 1.00 97.19 89 SER A N 1
ATOM 676 C CA . SER A 1 89 ? 2.501 4.500 11.129 1.00 97.19 89 SER A CA 1
ATOM 677 C C . SER A 1 89 ? 1.109 4.008 10.705 1.00 97.19 89 SER A C 1
ATOM 679 O O . SER A 1 89 ? 0.107 4.461 11.263 1.00 97.19 89 SER A O 1
ATOM 681 N N . PRO A 1 90 ? 1.000 3.127 9.689 1.00 97.31 90 PRO A N 1
ATOM 682 C CA . PRO A 1 90 ? -0.263 2.482 9.351 1.00 97.31 90 PRO A CA 1
ATOM 683 C C . PRO A 1 90 ? -0.771 1.597 10.480 1.00 97.31 90 PRO A C 1
ATOM 685 O O . PRO A 1 90 ? 0.003 1.089 11.288 1.00 97.31 90 PRO A O 1
ATOM 688 N N . ILE A 1 91 ? -2.072 1.334 10.465 1.00 97.88 91 ILE A N 1
ATOM 689 C CA . ILE A 1 91 ? -2.722 0.398 11.377 1.00 97.88 91 ILE A CA 1
ATOM 690 C C . ILE A 1 91 ? -3.196 -0.810 10.570 1.00 97.88 91 ILE A C 1
ATOM 692 O O . ILE A 1 91 ? -3.924 -0.649 9.593 1.00 97.88 91 ILE A O 1
ATOM 696 N N . VAL A 1 92 ? -2.818 -2.014 10.994 1.00 97.19 92 VAL A N 1
ATOM 697 C CA . VAL A 1 92 ? -3.309 -3.289 10.452 1.00 97.19 92 VAL A CA 1
ATOM 698 C C . VAL A 1 92 ? -3.945 -4.064 11.599 1.00 97.19 92 VAL A C 1
ATOM 700 O O . VAL A 1 92 ? -3.277 -4.369 12.583 1.00 97.19 92 VAL A O 1
ATOM 703 N N . ASN A 1 93 ? -5.246 -4.345 11.517 1.00 95.94 93 ASN A N 1
ATOM 704 C CA . ASN A 1 93 ? -6.017 -5.036 12.565 1.00 95.94 93 ASN A CA 1
ATOM 705 C C . ASN A 1 93 ? -5.863 -4.408 13.960 1.00 95.94 93 ASN A C 1
ATOM 707 O O . ASN A 1 93 ? -5.702 -5.096 14.966 1.00 95.94 93 ASN A O 1
ATOM 711 N N . GLY A 1 94 ? -5.868 -3.074 14.016 1.00 95.62 94 GLY A N 1
ATOM 712 C CA . GLY A 1 94 ? -5.691 -2.314 15.257 1.00 95.62 94 GLY A CA 1
ATOM 713 C C . GLY A 1 94 ? -4.244 -2.223 15.755 1.00 95.62 94 GLY A C 1
ATOM 714 O O . GLY A 1 94 ? -3.995 -1.511 16.721 1.00 95.62 94 GLY A O 1
ATOM 715 N N . GLN A 1 95 ? -3.287 -2.887 15.100 1.00 96.44 95 GLN A N 1
ATOM 716 C CA . GLN A 1 95 ? -1.868 -2.836 15.453 1.00 96.44 95 GLN A CA 1
ATOM 717 C C . GLN A 1 95 ? -1.124 -1.830 14.578 1.00 96.44 95 GLN A C 1
ATOM 719 O O . GLN A 1 95 ? -1.238 -1.859 13.352 1.00 96.44 95 GLN A O 1
ATOM 724 N N . VAL A 1 96 ? -0.335 -0.960 15.206 1.00 96.94 96 VAL A N 1
ATOM 725 C CA . VAL A 1 96 ? 0.505 0.006 14.493 1.00 96.94 96 VAL A CA 1
ATOM 726 C C . VAL A 1 96 ? 1.707 -0.711 13.879 1.00 96.94 96 VAL A C 1
ATOM 728 O O . VAL A 1 96 ? 2.430 -1.429 14.563 1.00 96.94 96 VAL A O 1
ATOM 731 N N . GLN A 1 97 ? 1.921 -0.488 12.589 1.00 95.88 97 GLN A N 1
ATOM 732 C CA . GLN A 1 97 ? 3.089 -0.925 11.830 1.00 95.88 97 GLN A CA 1
ATOM 733 C C . GLN A 1 97 ? 4.004 0.272 11.547 1.00 95.88 97 GLN A C 1
ATOM 735 O O . GLN A 1 97 ? 3.620 1.418 11.766 1.00 95.88 97 GLN A O 1
ATOM 740 N N . THR A 1 98 ? 5.219 0.023 11.059 1.00 95.94 98 THR A N 1
ATOM 741 C CA . THR A 1 98 ? 6.179 1.084 10.705 1.00 95.94 98 THR A CA 1
ATOM 742 C C . THR A 1 98 ? 6.520 1.039 9.220 1.00 95.94 98 THR A C 1
ATOM 744 O O . THR A 1 98 ? 6.768 -0.029 8.664 1.00 95.94 98 THR A O 1
ATOM 747 N N . LEU A 1 99 ? 6.552 2.210 8.586 1.00 95.06 99 LEU A N 1
ATOM 748 C CA . LEU A 1 99 ? 7.031 2.418 7.224 1.00 95.06 99 LEU A CA 1
ATOM 749 C C . LEU A 1 99 ? 8.354 3.180 7.235 1.00 95.06 99 LEU A C 1
ATOM 751 O O . LEU A 1 99 ? 8.497 4.176 7.940 1.00 95.06 99 LEU A O 1
ATOM 755 N N . ASP A 1 100 ? 9.272 2.775 6.361 1.00 92.25 100 ASP A N 1
ATOM 756 C CA . ASP A 1 100 ? 10.530 3.498 6.136 1.00 92.25 100 ASP A CA 1
ATOM 757 C C . ASP A 1 100 ? 10.317 4.836 5.409 1.00 92.25 100 ASP A C 1
ATOM 759 O O . ASP A 1 100 ? 11.095 5.775 5.558 1.00 92.25 100 ASP A O 1
ATOM 763 N N . VAL A 1 101 ? 9.274 4.905 4.577 1.00 95.69 101 VAL A N 1
ATOM 764 C CA . VAL A 1 101 ? 8.908 6.075 3.773 1.00 95.69 101 VAL A CA 1
ATOM 765 C C . VAL A 1 101 ? 7.415 6.328 3.973 1.00 95.69 101 VAL A C 1
ATOM 767 O O . VAL A 1 101 ? 6.634 5.374 3.880 1.00 95.69 101 VAL A O 1
ATOM 770 N N . PRO A 1 102 ? 6.998 7.573 4.264 1.00 97.06 102 PRO A N 1
ATOM 771 C CA . PRO A 1 102 ? 5.598 7.878 4.510 1.00 97.06 102 PRO A CA 1
ATOM 772 C C . PRO A 1 102 ? 4.751 7.639 3.264 1.00 97.06 102 PRO A C 1
ATOM 774 O O . PRO A 1 102 ? 5.199 7.809 2.127 1.00 97.06 102 PRO A O 1
ATOM 777 N N . ALA A 1 103 ? 3.483 7.305 3.482 1.00 95.81 103 ALA A N 1
ATOM 778 C CA . ALA A 1 103 ? 2.524 7.288 2.391 1.00 95.81 103 ALA A CA 1
ATOM 779 C C . ALA A 1 103 ? 2.299 8.708 1.858 1.00 95.81 103 ALA A C 1
ATOM 781 O O . ALA A 1 103 ? 2.237 9.665 2.631 1.00 95.81 103 ALA A O 1
ATOM 782 N N . LYS A 1 104 ? 2.138 8.875 0.547 1.00 96.00 104 LYS A N 1
ATOM 783 C CA . LYS A 1 104 ? 2.012 10.206 -0.065 1.00 96.00 104 LYS A CA 1
ATOM 784 C C . LYS A 1 104 ? 1.036 10.214 -1.225 1.00 96.00 104 LYS A C 1
ATOM 786 O O . LYS A 1 104 ? 0.727 9.172 -1.788 1.00 96.00 104 LYS A O 1
ATOM 791 N N . ILE A 1 105 ? 0.564 11.401 -1.590 1.00 96.75 105 ILE A N 1
ATOM 792 C CA . ILE A 1 105 ? -0.244 11.580 -2.795 1.00 96.75 105 ILE A CA 1
ATOM 793 C C . ILE A 1 105 ? 0.663 12.027 -3.941 1.00 96.75 105 ILE A C 1
ATOM 795 O O . ILE A 1 105 ? 1.324 13.057 -3.827 1.00 96.75 105 ILE A O 1
ATOM 799 N N . VAL A 1 106 ? 0.655 11.285 -5.046 1.00 94.94 106 VAL A N 1
ATOM 800 C CA . VAL A 1 106 ? 1.265 11.676 -6.326 1.00 94.94 106 VAL A CA 1
ATOM 801 C C . VAL A 1 106 ? 0.175 11.596 -7.382 1.00 94.94 106 VAL A C 1
ATOM 803 O O . VAL A 1 106 ? -0.513 10.584 -7.459 1.00 94.94 106 VAL A O 1
ATOM 806 N N . ASN A 1 107 ? -0.028 12.664 -8.158 1.00 93.94 107 ASN A N 1
ATOM 807 C CA . ASN A 1 107 ? -1.037 12.711 -9.226 1.00 93.94 107 ASN A CA 1
ATOM 808 C C . ASN A 1 107 ? -2.424 12.197 -8.779 1.00 93.94 107 ASN A C 1
ATOM 810 O O . ASN A 1 107 ? -3.059 11.399 -9.457 1.00 93.94 107 ASN A O 1
ATOM 814 N N . GLN A 1 108 ? -2.886 12.637 -7.600 1.00 94.81 108 GLN A N 1
ATOM 815 C CA . GLN A 1 108 ? -4.172 12.230 -7.002 1.00 94.81 108 GLN A CA 1
ATOM 816 C C . GLN A 1 108 ? -4.297 10.728 -6.673 1.00 94.81 108 GLN A C 1
ATOM 818 O O . GLN A 1 108 ? -5.403 10.230 -6.451 1.00 94.81 108 GLN A O 1
ATOM 823 N N . ARG A 1 109 ? -3.190 9.985 -6.617 1.00 96.19 109 ARG A N 1
ATOM 824 C CA . ARG A 1 109 ? -3.146 8.601 -6.133 1.00 96.19 109 ARG A CA 1
ATOM 825 C C . ARG A 1 109 ? -2.344 8.520 -4.852 1.00 96.19 109 ARG A C 1
ATOM 827 O O . ARG A 1 109 ? -1.318 9.179 -4.713 1.00 96.19 109 ARG A O 1
ATOM 834 N N . MET A 1 110 ? -2.824 7.710 -3.912 1.00 96.88 110 MET A N 1
ATOM 835 C CA . MET A 1 110 ? -2.079 7.406 -2.698 1.00 96.88 110 MET A CA 1
ATOM 836 C C . MET A 1 110 ? -1.073 6.300 -2.977 1.00 96.88 110 MET A C 1
ATOM 838 O O . MET A 1 110 ? -1.447 5.189 -3.355 1.00 96.88 110 MET A O 1
ATOM 842 N N . LEU A 1 111 ? 0.195 6.631 -2.783 1.00 96.81 111 LEU A N 1
ATOM 843 C CA . LEU A 1 111 ? 1.323 5.737 -2.927 1.00 96.81 111 LEU A CA 1
ATOM 844 C C . LEU A 1 111 ? 1.874 5.375 -1.547 1.00 96.81 111 LEU A C 1
ATOM 846 O O . LEU A 1 111 ? 1.956 6.227 -0.658 1.00 96.81 111 LEU A O 1
ATOM 850 N N . ALA A 1 112 ? 2.272 4.119 -1.381 1.00 97.12 112 ALA A N 1
ATOM 851 C CA . ALA A 1 112 ? 2.872 3.600 -0.155 1.00 97.12 112 ALA A CA 1
ATOM 852 C C . ALA A 1 112 ? 3.964 2.566 -0.483 1.00 97.12 112 ALA A C 1
ATOM 854 O O . ALA A 1 112 ? 3.989 2.062 -1.611 1.00 97.12 112 ALA A O 1
ATOM 855 N N . PRO A 1 113 ? 4.875 2.247 0.458 1.00 96.31 113 PRO A N 1
ATOM 856 C CA . PRO A 1 113 ? 5.934 1.271 0.218 1.00 96.31 113 PRO A CA 1
ATOM 857 C C . PRO A 1 113 ? 5.376 -0.074 -0.243 1.00 96.31 113 PRO A C 1
ATOM 859 O O . PRO A 1 113 ? 4.546 -0.672 0.440 1.00 96.31 113 PRO A O 1
ATOM 862 N N . LEU A 1 114 ? 5.875 -0.562 -1.378 1.00 94.00 114 LEU A N 1
ATOM 863 C CA . LEU A 1 114 ? 5.435 -1.801 -2.023 1.00 94.00 114 LEU A CA 1
ATOM 864 C C . LEU A 1 114 ? 5.339 -2.979 -1.055 1.00 94.00 114 LEU A C 1
ATOM 866 O O . LEU A 1 114 ? 4.348 -3.703 -1.074 1.00 94.00 114 LEU A O 1
ATOM 870 N N . ARG A 1 115 ? 6.357 -3.161 -0.205 1.00 93.94 115 ARG A N 1
ATOM 871 C CA . ARG A 1 115 ? 6.394 -4.261 0.764 1.00 93.94 115 ARG A CA 1
ATOM 872 C C . ARG A 1 115 ? 5.180 -4.230 1.687 1.00 93.94 115 ARG A C 1
ATOM 874 O O . ARG A 1 115 ? 4.476 -5.223 1.792 1.00 93.94 115 ARG A O 1
ATOM 881 N N . PHE A 1 116 ? 4.897 -3.068 2.275 1.00 95.88 116 PHE A N 1
ATOM 882 C CA . PHE A 1 116 ? 3.728 -2.895 3.131 1.00 95.88 116 PHE A CA 1
ATOM 883 C C . PHE A 1 116 ? 2.431 -3.191 2.372 1.00 95.88 116 PHE A C 1
ATOM 885 O O . PHE A 1 116 ? 1.603 -3.952 2.858 1.00 95.88 116 PHE A O 1
ATOM 892 N N . VAL A 1 117 ? 2.269 -2.634 1.168 1.00 95.62 117 VAL A N 1
ATOM 893 C CA . VAL A 1 117 ? 1.061 -2.849 0.352 1.00 95.62 117 VAL A CA 1
ATOM 894 C C . VAL A 1 117 ? 0.889 -4.330 -0.025 1.00 95.62 117 VAL A C 1
ATOM 896 O O . VAL A 1 117 ? -0.225 -4.833 -0.062 1.00 95.62 117 VAL A O 1
ATOM 899 N N . SER A 1 118 ? 1.975 -5.061 -0.254 1.00 93.12 118 SER A N 1
ATOM 900 C CA . SER A 1 118 ? 1.909 -6.486 -0.610 1.00 93.12 118 SER A CA 1
ATOM 901 C C . SER A 1 118 ? 1.585 -7.366 0.606 1.00 93.12 118 SER A C 1
ATOM 903 O O . SER A 1 118 ? 0.775 -8.289 0.528 1.00 93.12 118 SER A O 1
ATOM 905 N N . GLU A 1 119 ? 2.189 -7.064 1.756 1.00 93.81 119 GLU A N 1
ATOM 906 C CA . GLU A 1 119 ? 2.118 -7.898 2.962 1.00 93.81 119 GLU A CA 1
ATOM 907 C C . GLU A 1 119 ? 0.898 -7.600 3.843 1.00 93.81 119 GLU A C 1
ATOM 909 O O . GLU A 1 119 ? 0.497 -8.453 4.634 1.00 93.81 119 GLU A O 1
ATOM 914 N N . ALA A 1 120 ? 0.259 -6.431 3.700 1.00 94.25 120 ALA A N 1
ATOM 915 C CA . ALA A 1 120 ? -0.855 -6.018 4.561 1.00 94.25 120 ALA A CA 1
ATOM 916 C C . ALA A 1 120 ? -2.044 -6.999 4.552 1.00 94.25 120 ALA A C 1
ATOM 918 O O . ALA A 1 120 ? -2.731 -7.135 5.562 1.00 94.25 120 ALA A O 1
ATOM 919 N N . PHE A 1 121 ? -2.252 -7.718 3.443 1.00 93.31 121 PHE A N 1
ATOM 920 C CA . PHE A 1 121 ? -3.257 -8.783 3.308 1.00 93.31 121 PHE A CA 1
ATOM 921 C C . PHE A 1 121 ? -2.635 -10.187 3.194 1.00 93.31 121 PHE A C 1
ATOM 923 O O . PHE A 1 121 ? -3.265 -11.126 2.705 1.00 93.31 121 PHE A O 1
ATOM 930 N N . GLY A 1 122 ? -1.395 -10.342 3.665 1.00 89.81 122 GLY A N 1
ATOM 931 C CA . GLY A 1 122 ? -0.676 -11.612 3.752 1.00 89.81 122 GLY A CA 1
ATOM 932 C C . GLY A 1 122 ? 0.055 -12.044 2.483 1.00 89.81 122 GLY A C 1
ATOM 933 O O . GLY A 1 122 ? 0.577 -13.157 2.465 1.00 89.81 122 GLY A O 1
ATOM 934 N N . GLY A 1 123 ? 0.090 -11.215 1.437 1.00 92.25 123 GLY A N 1
ATOM 935 C CA . GLY A 1 123 ? 0.864 -11.512 0.236 1.00 92.25 123 GLY A CA 1
ATOM 936 C C . GLY A 1 123 ? 2.372 -11.490 0.490 1.00 92.25 123 GLY A C 1
ATOM 937 O O . GLY A 1 123 ? 2.847 -10.960 1.494 1.00 92.25 123 GLY A O 1
ATOM 938 N N . THR A 1 124 ? 3.133 -12.065 -0.432 1.00 91.69 124 THR A N 1
ATOM 939 C CA . THR A 1 124 ? 4.598 -12.010 -0.449 1.00 91.69 124 THR A CA 1
ATOM 940 C C . THR A 1 124 ? 5.074 -11.270 -1.689 1.00 91.69 124 THR A C 1
ATOM 942 O O . THR A 1 124 ? 4.366 -11.209 -2.693 1.00 91.69 124 THR A O 1
ATOM 945 N N . VAL A 1 125 ? 6.269 -10.681 -1.614 1.00 91.69 125 VAL A N 1
ATOM 946 C CA . VAL A 1 125 ? 6.854 -9.904 -2.709 1.00 91.69 125 VAL A CA 1
ATOM 947 C C . VAL A 1 125 ? 8.230 -10.441 -3.088 1.00 91.69 125 VAL A C 1
ATOM 949 O O . VAL A 1 125 ? 9.067 -10.704 -2.223 1.00 91.69 125 VAL A O 1
ATOM 952 N N . SER A 1 126 ? 8.472 -10.567 -4.388 1.00 91.06 126 SER A N 1
ATOM 953 C CA . SER A 1 126 ? 9.773 -10.861 -4.980 1.00 91.06 126 SER A CA 1
ATOM 954 C C . SER A 1 126 ? 10.145 -9.778 -5.988 1.00 91.06 126 SER A C 1
ATOM 956 O O . SER A 1 126 ? 9.284 -9.137 -6.590 1.00 91.06 126 SER A O 1
ATOM 958 N N . TRP A 1 127 ? 11.445 -9.561 -6.154 1.00 89.00 127 TRP A N 1
ATOM 959 C CA . TRP A 1 127 ? 12.000 -8.629 -7.126 1.00 89.00 127 TRP A CA 1
ATOM 960 C C . TRP A 1 127 ? 12.859 -9.397 -8.124 1.00 89.00 127 TRP A C 1
ATOM 962 O O . TRP A 1 127 ? 13.815 -10.067 -7.727 1.00 89.00 127 TRP A O 1
ATOM 972 N N . ASP A 1 128 ? 12.547 -9.257 -9.408 1.00 87.88 128 ASP A N 1
ATOM 973 C CA . ASP A 1 128 ? 13.387 -9.722 -10.503 1.00 87.88 128 ASP A CA 1
ATOM 974 C C . ASP A 1 128 ? 14.149 -8.531 -11.093 1.00 87.88 128 ASP A C 1
ATOM 976 O O . ASP A 1 128 ? 13.598 -7.678 -11.794 1.00 87.88 128 ASP A O 1
ATOM 980 N N . GLN A 1 129 ? 15.448 -8.471 -10.804 1.00 86.56 129 GLN A N 1
ATOM 981 C CA . GLN A 1 129 ? 16.314 -7.405 -11.297 1.00 86.56 129 GLN A CA 1
ATOM 982 C C . GLN A 1 129 ? 16.582 -7.505 -12.803 1.00 86.56 129 GLN A C 1
ATOM 984 O O . GLN A 1 129 ? 16.764 -6.470 -13.442 1.00 86.56 129 GLN A O 1
ATOM 989 N N . ALA A 1 130 ? 16.633 -8.714 -13.369 1.00 88.00 130 ALA A N 1
ATOM 990 C CA . ALA A 1 130 ? 16.940 -8.910 -14.783 1.00 88.00 130 ALA A CA 1
ATOM 991 C C . ALA A 1 130 ? 15.748 -8.516 -15.663 1.00 88.00 130 ALA A C 1
ATOM 993 O O . ALA A 1 130 ? 15.937 -7.903 -16.712 1.00 88.00 130 ALA A O 1
ATOM 994 N N . ALA A 1 131 ? 14.534 -8.825 -15.205 1.00 87.25 131 ALA A N 1
ATOM 995 C CA . ALA A 1 131 ? 13.289 -8.441 -15.863 1.00 87.25 131 ALA A CA 1
ATOM 996 C C . ALA A 1 131 ? 12.775 -7.047 -15.453 1.00 87.25 131 ALA A C 1
ATOM 998 O O . ALA A 1 131 ? 11.796 -6.579 -16.023 1.00 87.25 131 ALA A O 1
ATOM 999 N N . TYR A 1 132 ? 13.416 -6.389 -14.477 1.00 85.50 132 TYR A N 1
ATOM 1000 C CA . TYR A 1 132 ? 12.970 -5.120 -13.884 1.00 85.50 132 TYR A CA 1
ATOM 1001 C C . TYR A 1 132 ? 11.495 -5.164 -13.442 1.00 85.50 132 TYR A C 1
ATOM 1003 O O . TYR A 1 132 ? 10.680 -4.303 -13.780 1.00 85.50 132 TYR A O 1
ATOM 1011 N N . ARG A 1 133 ? 11.157 -6.220 -12.696 1.00 89.31 133 ARG A N 1
ATOM 1012 C CA . ARG A 1 133 ? 9.785 -6.633 -12.389 1.00 89.31 133 ARG A CA 1
ATOM 1013 C C . ARG A 1 133 ? 9.602 -6.938 -10.905 1.00 89.31 133 ARG A C 1
ATOM 1015 O O . ARG A 1 133 ? 10.491 -7.457 -10.232 1.00 89.31 133 ARG A O 1
ATOM 1022 N N . ILE A 1 134 ? 8.406 -6.643 -10.414 1.00 91.31 134 ILE A N 1
ATOM 1023 C CA . ILE A 1 134 ? 7.908 -6.986 -9.085 1.00 91.31 134 ILE A CA 1
ATOM 1024 C C . ILE A 1 134 ? 6.876 -8.097 -9.220 1.00 91.31 134 ILE A C 1
ATOM 1026 O O . ILE A 1 134 ? 5.927 -7.971 -9.990 1.00 91.31 134 ILE A O 1
ATOM 1030 N N . ASP A 1 135 ? 7.013 -9.126 -8.396 1.00 92.44 135 ASP A N 1
ATOM 1031 C CA . ASP A 1 135 ? 6.058 -10.220 -8.284 1.00 92.44 135 ASP A CA 1
ATOM 1032 C C . ASP A 1 135 ? 5.419 -10.230 -6.907 1.00 92.44 135 ASP A C 1
ATOM 1034 O O . ASP A 1 135 ? 6.105 -10.399 -5.900 1.00 92.44 135 ASP A O 1
ATOM 1038 N N . ILE A 1 136 ? 4.102 -10.070 -6.871 1.00 93.25 136 ILE A N 1
ATOM 1039 C CA . ILE A 1 136 ? 3.283 -10.218 -5.677 1.00 93.25 136 ILE A CA 1
ATOM 1040 C C . ILE A 1 136 ? 2.546 -11.548 -5.785 1.00 93.25 136 ILE A C 1
ATOM 1042 O O . ILE A 1 136 ? 1.865 -11.813 -6.776 1.00 93.25 136 ILE A O 1
ATOM 1046 N N . VAL A 1 137 ? 2.661 -12.376 -4.752 1.00 93.38 137 VAL A N 1
ATOM 1047 C CA . VAL A 1 137 ? 1.876 -13.606 -4.614 1.00 93.38 137 VAL A CA 1
ATOM 1048 C C . VAL A 1 137 ? 0.899 -13.400 -3.471 1.00 93.38 137 VAL A C 1
ATOM 1050 O O . VAL A 1 137 ? 1.313 -13.155 -2.336 1.00 93.38 137 VAL A O 1
ATOM 1053 N N . SER A 1 138 ? -0.400 -13.453 -3.751 1.00 89.94 138 SER A N 1
ATOM 1054 C CA . SER A 1 138 ? -1.415 -13.278 -2.718 1.00 89.94 138 SER A CA 1
ATOM 1055 C C . SER A 1 138 ? -1.475 -14.496 -1.794 1.00 89.94 138 SER A C 1
ATOM 1057 O O . SER A 1 138 ? -1.206 -15.639 -2.178 1.00 89.94 138 SER A O 1
ATOM 1059 N N . LYS A 1 139 ? -1.852 -14.273 -0.529 1.00 84.38 139 LYS A N 1
ATOM 1060 C CA . LYS A 1 139 ? -2.202 -15.380 0.361 1.00 84.38 139 LYS A CA 1
ATOM 1061 C C . LYS A 1 139 ? -3.522 -15.953 -0.123 1.00 84.38 139 LYS A C 1
ATOM 1063 O O . LYS A 1 139 ? -4.581 -15.403 0.181 1.00 84.38 139 LYS A O 1
ATOM 1068 N N . THR A 1 140 ? -3.468 -17.060 -0.855 1.00 69.25 140 THR A N 1
ATOM 1069 C CA . THR A 1 140 ? -4.673 -17.793 -1.232 1.00 69.25 140 THR A CA 1
ATOM 1070 C C . THR A 1 140 ? -5.362 -18.290 0.039 1.00 69.25 140 THR A C 1
ATOM 1072 O O . THR A 1 140 ? -4.962 -19.297 0.630 1.00 69.25 140 THR A O 1
ATOM 1075 N N . GLY A 1 141 ? -6.397 -17.579 0.486 1.00 53.16 141 GLY A N 1
ATOM 1076 C CA . GLY A 1 141 ? -7.445 -18.180 1.300 1.00 53.16 141 GLY A CA 1
ATOM 1077 C C . GLY A 1 141 ? -8.088 -19.282 0.462 1.00 53.16 141 GLY A C 1
ATOM 1078 O O . GLY A 1 141 ? -8.343 -19.083 -0.722 1.00 53.16 141 GLY A O 1
ATOM 1079 N N . SER A 1 142 ? -8.249 -20.470 1.040 1.00 47.91 142 SER A N 1
ATOM 1080 C CA . SER A 1 142 ? -8.890 -21.641 0.431 1.00 47.91 142 SER A CA 1
ATOM 1081 C C . SER A 1 142 ? -10.001 -21.267 -0.568 1.00 47.91 142 SER A C 1
ATOM 1083 O O . SER A 1 142 ? -11.003 -20.705 -0.140 1.00 47.91 142 SER A O 1
ATOM 1085 N N . THR A 1 143 ? -9.791 -21.560 -1.866 1.00 41.84 143 THR A N 1
ATOM 1086 C CA . THR A 1 143 ? -10.769 -21.771 -2.977 1.00 41.84 143 THR A CA 1
ATOM 1087 C C . THR A 1 143 ? -10.323 -21.265 -4.366 1.00 41.84 143 THR A C 1
ATOM 1089 O O . THR A 1 143 ? -11.142 -20.807 -5.146 1.00 41.84 143 THR A O 1
ATOM 1092 N N . ALA A 1 144 ? -9.057 -21.433 -4.767 1.00 43.72 144 ALA A N 1
ATOM 1093 C CA . ALA A 1 144 ? -8.704 -21.512 -6.199 1.00 43.72 144 ALA A CA 1
ATOM 1094 C C . ALA A 1 144 ? -7.331 -22.171 -6.421 1.00 43.72 144 ALA A C 1
ATOM 1096 O O . ALA A 1 144 ? -6.427 -21.591 -7.012 1.00 43.72 144 ALA A O 1
ATOM 1097 N N . SER A 1 145 ? -7.159 -23.410 -5.954 1.00 41.69 145 SER A N 1
ATOM 1098 C CA . SER A 1 145 ? -6.115 -24.269 -6.527 1.00 41.69 145 SER A CA 1
ATOM 1099 C C . SER A 1 145 ? -6.572 -24.703 -7.930 1.00 41.69 145 SER A C 1
ATOM 1101 O O . SER A 1 145 ? -7.741 -25.085 -8.066 1.00 41.69 145 SER A O 1
ATOM 1103 N N . PRO A 1 146 ? -5.703 -24.728 -8.961 1.00 50.81 146 PRO A N 1
ATOM 1104 C CA . PRO A 1 146 ? -6.021 -25.294 -10.279 1.00 50.81 146 PRO A CA 1
ATOM 1105 C C . PRO A 1 146 ? -6.577 -26.728 -10.210 1.00 50.81 146 PRO A C 1
ATOM 1107 O O . PRO A 1 146 ? -7.267 -27.181 -11.120 1.00 50.81 146 PRO A O 1
ATOM 1110 N N . GLN A 1 147 ? -6.353 -27.435 -9.097 1.00 44.84 147 GLN A N 1
ATOM 1111 C CA . GLN A 1 147 ? -6.927 -28.757 -8.858 1.00 44.84 147 GLN A CA 1
ATOM 1112 C C . GLN A 1 147 ? -8.450 -28.747 -8.632 1.00 44.84 147 GLN A C 1
ATOM 1114 O O . GLN A 1 147 ? -9.097 -29.755 -8.897 1.00 44.84 147 GLN A O 1
ATOM 1119 N N . ASN A 1 148 ? -9.062 -27.624 -8.232 1.00 48.66 148 ASN A N 1
ATOM 1120 C CA . ASN A 1 148 ? -10.518 -27.543 -8.043 1.00 48.66 148 ASN A CA 1
ATOM 1121 C C . ASN A 1 148 ? -11.287 -27.219 -9.337 1.00 48.66 148 ASN A C 1
ATOM 1123 O O . ASN A 1 148 ? -12.488 -27.474 -9.413 1.00 48.66 148 ASN A O 1
ATOM 1127 N N . GLN A 1 149 ? -10.609 -26.722 -10.380 1.00 46.78 149 GLN A N 1
ATOM 1128 C CA . GLN A 1 149 ? -11.201 -26.620 -11.720 1.00 46.78 149 GLN A CA 1
ATOM 1129 C C . GLN A 1 149 ? -11.295 -27.990 -12.397 1.00 46.78 149 GLN A C 1
ATOM 1131 O O . GLN A 1 149 ? -12.262 -28.248 -13.112 1.00 46.78 149 GLN A O 1
ATOM 1136 N N . ALA A 1 150 ? -10.356 -28.898 -12.098 1.00 47.78 150 ALA A N 1
ATOM 1137 C CA . ALA A 1 150 ? -10.482 -30.294 -12.494 1.00 47.78 150 ALA A CA 1
ATOM 1138 C C . ALA A 1 150 ? -11.695 -30.946 -11.810 1.00 47.78 150 ALA A C 1
ATOM 1140 O O . ALA A 1 150 ? -12.482 -31.591 -12.485 1.00 47.78 150 ALA A O 1
ATOM 1141 N N . ILE A 1 151 ? -11.927 -30.716 -10.508 1.00 47.41 151 ILE A N 1
ATOM 1142 C CA . ILE A 1 151 ? -13.062 -31.327 -9.782 1.00 47.41 151 ILE A CA 1
ATOM 1143 C C . ILE A 1 151 ? -14.436 -30.834 -10.287 1.00 47.41 151 ILE A C 1
ATOM 1145 O O . ILE A 1 151 ? -15.396 -31.611 -10.328 1.00 47.41 151 ILE A O 1
ATOM 1149 N N . LEU A 1 152 ? -14.537 -29.578 -10.736 1.00 47.91 152 LEU A N 1
ATOM 1150 C CA . LEU A 1 152 ? -15.756 -29.051 -11.364 1.00 47.91 152 LEU A CA 1
ATOM 1151 C C . LEU A 1 152 ? -15.963 -29.579 -12.793 1.00 47.91 152 LEU A C 1
ATOM 1153 O O . LEU A 1 152 ? -17.107 -29.856 -13.161 1.00 47.91 152 LEU A O 1
ATOM 1157 N N . SER A 1 153 ? -14.897 -29.791 -13.577 1.00 47.44 153 SER A N 1
ATOM 1158 C CA . SER A 1 153 ? -15.024 -30.396 -14.910 1.00 47.44 153 SER A CA 1
ATOM 1159 C C . SER A 1 153 ? -15.377 -31.888 -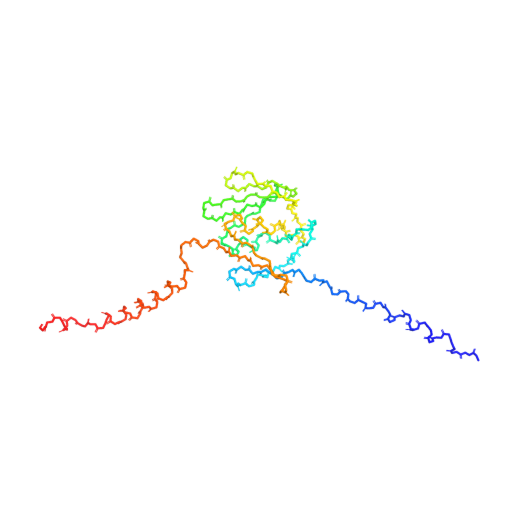14.844 1.00 47.44 153 SER A C 1
ATOM 1161 O O . SER A 1 153 ? -16.297 -32.311 -15.542 1.00 47.44 153 SER A O 1
ATOM 1163 N N . ILE A 1 154 ? -14.771 -32.669 -13.935 1.00 51.44 154 ILE A N 1
ATOM 1164 C CA . ILE A 1 154 ? -15.143 -34.087 -13.746 1.00 51.44 154 ILE A CA 1
ATOM 1165 C C . ILE A 1 154 ? -16.529 -34.275 -13.112 1.00 51.44 154 ILE A C 1
ATOM 1167 O O . ILE A 1 154 ? -17.228 -35.225 -13.472 1.00 51.44 154 ILE A O 1
ATOM 1171 N N . SER A 1 155 ? -16.975 -33.391 -12.207 1.00 55.22 155 SER A N 1
ATOM 1172 C CA . SER A 1 155 ? -18.355 -33.454 -11.689 1.00 55.22 155 SER A CA 1
ATOM 1173 C C . SER A 1 155 ? -19.383 -33.047 -12.745 1.00 55.22 155 SER A C 1
ATOM 1175 O O . SER A 1 155 ? -20.420 -33.694 -12.858 1.00 55.22 155 SER A O 1
ATOM 1177 N N . GLY A 1 156 ? -19.102 -32.034 -13.570 1.00 47.09 156 GLY A N 1
ATOM 1178 C CA . GLY A 1 156 ? -20.007 -31.618 -14.647 1.00 47.09 156 GLY A CA 1
ATOM 1179 C C . GLY A 1 156 ? -20.240 -32.704 -15.703 1.00 47.09 156 GLY A C 1
ATOM 1180 O O . GLY A 1 156 ? -21.359 -32.853 -16.196 1.00 47.09 156 GLY A O 1
ATOM 1181 N N . GLU A 1 157 ? -19.217 -33.503 -16.017 1.00 53.12 157 GLU A N 1
ATOM 1182 C CA . GLU A 1 157 ? -19.327 -34.614 -16.971 1.00 53.12 157 GLU A CA 1
ATOM 1183 C C . GLU A 1 157 ? -20.079 -35.821 -16.381 1.00 53.12 157 GLU A C 1
ATOM 1185 O O . GLU A 1 157 ? -20.959 -36.389 -17.033 1.00 53.12 157 GLU A O 1
ATOM 1190 N N . LYS A 1 158 ? -19.821 -36.170 -15.109 1.00 49.53 158 LYS A N 1
ATOM 1191 C CA . LYS A 1 158 ? -20.514 -37.281 -14.431 1.00 49.53 158 LYS A CA 1
ATOM 1192 C C . LYS A 1 158 ? -21.984 -36.998 -14.112 1.00 49.53 158 LYS A C 1
ATOM 1194 O O . LYS A 1 158 ? -22.776 -37.937 -14.077 1.00 49.53 158 LYS A O 1
ATOM 1199 N N . LEU A 1 159 ? -22.376 -35.737 -13.924 1.00 47.50 159 LEU A N 1
ATOM 1200 C CA . LEU A 1 159 ? -23.782 -35.384 -13.703 1.00 47.50 159 LEU A CA 1
ATOM 1201 C C . LEU A 1 159 ? -24.615 -35.496 -14.988 1.00 47.50 159 LEU A C 1
ATOM 1203 O O . LEU A 1 159 ? -25.760 -35.936 -14.925 1.00 47.50 159 LEU A O 1
ATOM 1207 N N . LYS A 1 160 ? -24.041 -35.212 -16.166 1.00 50.34 160 LYS A N 1
ATOM 1208 C CA . LYS A 1 160 ? -24.736 -35.419 -17.451 1.00 50.34 160 LYS A CA 1
ATOM 1209 C C . LYS A 1 160 ? -24.985 -36.898 -17.754 1.00 50.34 160 LYS A C 1
ATOM 1211 O O . LYS A 1 160 ? -26.033 -37.230 -18.297 1.00 50.34 160 LYS A O 1
ATOM 1216 N N . ALA A 1 161 ? -24.070 -37.782 -17.354 1.00 49.03 161 ALA A N 1
ATOM 1217 C CA . ALA A 1 161 ? -24.245 -39.226 -17.505 1.00 49.03 161 ALA A CA 1
ATOM 1218 C C . ALA A 1 161 ? -25.342 -39.801 -16.585 1.00 49.03 161 ALA A C 1
ATOM 1220 O O . ALA A 1 161 ? -25.996 -40.772 -16.950 1.00 49.03 161 ALA A O 1
ATOM 1221 N N . ALA A 1 162 ? -25.576 -39.199 -15.414 1.00 49.00 162 ALA A N 1
ATOM 1222 C CA . ALA A 1 162 ? -26.580 -39.671 -14.458 1.00 49.00 162 ALA A CA 1
ATOM 1223 C C . ALA A 1 162 ? -28.019 -39.223 -14.783 1.00 49.00 162 ALA A C 1
ATOM 1225 O O . ALA A 1 162 ? -28.963 -39.849 -14.312 1.00 49.00 162 ALA A O 1
ATOM 1226 N N . MET A 1 163 ? -28.212 -38.175 -15.596 1.00 48.75 163 MET A N 1
ATOM 1227 C CA . MET A 1 163 ? -29.557 -37.685 -15.955 1.00 48.75 163 MET A CA 1
ATOM 1228 C C . MET A 1 163 ? -30.212 -38.437 -17.125 1.00 48.75 163 MET A C 1
ATOM 1230 O O . MET A 1 163 ? -31.358 -38.148 -17.456 1.00 48.75 163 MET A O 1
ATOM 1234 N N . ASN A 1 164 ? -29.512 -39.400 -17.735 1.00 50.88 164 ASN A N 1
ATOM 1235 C CA . ASN A 1 164 ? -30.009 -40.181 -18.873 1.00 50.88 164 ASN A CA 1
ATOM 1236 C C . ASN A 1 164 ? -30.476 -41.600 -18.511 1.00 50.88 164 ASN A C 1
ATOM 1238 O O . ASN A 1 164 ? -30.807 -42.367 -19.413 1.00 50.88 164 ASN A O 1
ATOM 1242 N N . TYR A 1 165 ? -30.517 -41.952 -17.224 1.00 50.12 165 TYR A N 1
ATOM 1243 C CA . TYR A 1 165 ? -31.097 -43.220 -16.784 1.00 50.12 165 TYR A CA 1
ATOM 1244 C C . TYR A 1 165 ? -32.607 -43.065 -16.621 1.00 50.12 165 TYR A C 1
ATOM 1246 O O . TYR A 1 165 ? -33.091 -42.296 -15.788 1.00 50.12 165 TYR A O 1
ATOM 1254 N N . SER A 1 166 ? -33.348 -43.791 -17.453 1.00 54.75 166 SER A N 1
ATOM 1255 C CA . SER A 1 166 ? -34.797 -43.913 -17.349 1.00 54.75 166 SER A CA 1
ATOM 1256 C C . SER A 1 166 ? -35.127 -44.927 -16.252 1.00 54.75 166 SER A C 1
ATOM 1258 O O . SER A 1 166 ? -34.407 -45.904 -16.058 1.00 54.75 166 SER A O 1
ATOM 1260 N N . LEU A 1 167 ? -36.247 -44.741 -15.545 1.00 52.66 167 LEU A N 1
ATOM 1261 C CA . LEU A 1 167 ? -36.721 -45.671 -14.503 1.00 52.66 167 LEU A CA 1
ATOM 1262 C C . LEU A 1 167 ? -36.943 -47.113 -15.016 1.00 52.66 167 LEU A C 1
ATOM 1264 O O . LEU A 1 167 ? -37.094 -48.028 -14.213 1.00 52.66 167 LEU A O 1
ATOM 1268 N N . SER A 1 168 ? -36.936 -47.321 -16.336 1.00 59.22 168 SER A N 1
ATOM 1269 C CA . SER A 1 168 ? -36.943 -48.634 -16.992 1.00 59.22 168 SER A CA 1
ATOM 1270 C C . SER A 1 168 ? -35.666 -49.453 -16.779 1.00 59.22 168 SER A C 1
ATOM 1272 O O . SER A 1 168 ? -35.720 -50.673 -16.873 1.00 59.22 168 SER A O 1
ATOM 1274 N N . ASP A 1 169 ? -34.538 -48.811 -16.470 1.00 58.72 169 ASP A N 1
ATOM 1275 C CA . ASP A 1 169 ? -33.224 -49.469 -16.384 1.00 58.72 169 ASP A CA 1
ATOM 1276 C C . ASP A 1 169 ? -32.950 -50.072 -14.990 1.00 58.72 169 ASP A C 1
ATOM 1278 O O . ASP A 1 169 ? -31.933 -50.728 -14.778 1.00 58.72 169 ASP A O 1
ATOM 1282 N N . LEU A 1 170 ? -33.862 -49.859 -14.030 1.00 56.34 170 LEU A N 1
ATOM 1283 C CA . LEU A 1 170 ? -33.763 -50.328 -12.638 1.00 56.34 170 LEU A CA 1
ATOM 1284 C C . LEU A 1 170 ? -34.691 -51.511 -12.314 1.00 56.34 170 LEU A C 1
ATOM 1286 O O . LEU A 1 170 ? -34.814 -51.888 -11.149 1.00 56.34 170 LEU A O 1
ATOM 1290 N N . GLN A 1 171 ? -35.339 -52.107 -13.317 1.00 50.25 171 GLN A N 1
ATOM 1291 C CA . GLN A 1 171 ? -36.054 -53.375 -13.165 1.00 50.25 171 GLN A CA 1
ATOM 1292 C C . GLN A 1 171 ? -35.494 -54.418 -14.130 1.00 50.25 171 GLN A C 1
ATOM 1294 O O . GLN A 1 171 ? -36.034 -54.649 -15.210 1.00 50.25 171 GLN A O 1
ATOM 1299 N N . GLY A 1 172 ? -34.393 -55.036 -13.704 1.00 48.69 172 GLY A N 1
ATOM 1300 C CA . GLY A 1 172 ? -33.807 -56.249 -14.267 1.00 48.69 172 GLY A CA 1
ATOM 1301 C C . GLY A 1 172 ? -33.257 -57.110 -13.144 1.00 48.69 172 GLY A C 1
ATOM 1302 O O . GLY A 1 172 ? -32.553 -56.537 -12.283 1.00 48.69 172 GLY A O 1
#

Radius of gyration: 27.11 Å; chains: 1; bounding box: 69×94×64 Å